Protein AF-A0A5S6R5M4-F1 (afdb_monomer)

Mean predicted aligned error: 17.47 Å

Radius of gyration: 30.82 Å; Cα contacts (8 Å, |Δi|>4): 78; chains: 1; bounding box: 56×49×72 Å

Nearest PDB structures (foldseek):
  4u1e-assembly1_G  TM=2.088E-01  e=5.102E+00  Saccharomyces cerevisiae S288C

Solvent-accessible surface area (backbone atoms only — not comparable to full-atom values): 10103 Å² total; per-residue (Å²): 138,47,78,75,49,70,47,79,39,84,46,76,56,92,96,44,74,48,78,45,82,46,76,43,50,58,92,60,74,83,89,76,88,56,75,85,54,28,71,83,64,66,59,77,81,86,66,88,72,85,72,84,71,90,62,99,59,85,81,74,87,76,74,74,67,66,64,52,52,49,45,72,71,40,45,82,82,68,49,90,77,81,88,75,88,85,70,78,86,85,80,82,86,73,63,92,87,71,74,80,48,67,48,79,83,74,89,69,59,76,95,45,45,63,62,51,50,54,51,51,51,53,32,38,77,68,66,78,44,78,93,74,96,79,69,67,63,36,74,71,94,69,84,131

Sequence (144 aa):
MTVLGSFQARVQYKSVNCELEIFVMRNGGRPLLGRAWFGPFKININVPLHQIAAAHSKARALGSSKWLRFTDKYPEVFQPGLGKYKGPPIHIELVPGARTRFLKCRPVPLALVDRVKEEIERLDKRGSLEPVLWSDWASLLLRS

Structure (mmCIF, N/CA/C/O backbone):
data_AF-A0A5S6R5M4-F1
#
_entry.id   AF-A0A5S6R5M4-F1
#
loop_
_atom_site.group_PDB
_atom_site.id
_atom_site.type_symbol
_atom_site.label_atom_id
_atom_site.label_alt_id
_atom_site.label_comp_id
_atom_site.label_asym_id
_atom_site.label_entity_id
_atom_site.label_seq_id
_atom_site.pdbx_PDB_ins_code
_atom_site.Cartn_x
_atom_site.Cartn_y
_atom_site.Cartn_z
_atom_site.occupancy
_atom_site.B_iso_or_equiv
_atom_site.auth_seq_id
_atom_site.auth_comp_id
_atom_site.auth_asym_id
_atom_site.auth_atom_id
_atom_site.pdbx_PDB_model_num
ATOM 1 N N . MET A 1 1 ? -12.082 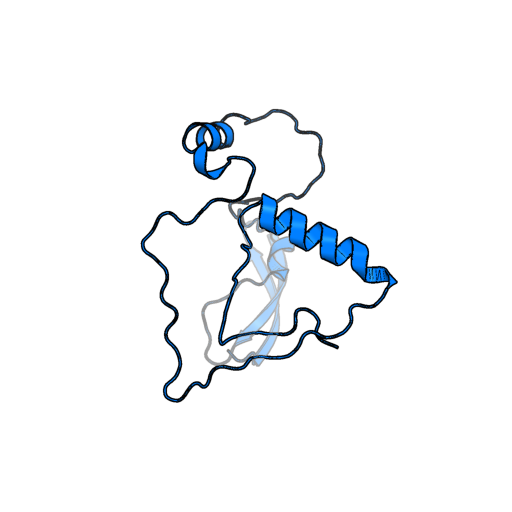-11.171 -38.830 1.00 64.38 1 MET A N 1
ATOM 2 C CA . MET A 1 1 ? -11.229 -12.033 -39.676 1.00 64.38 1 MET A CA 1
ATOM 3 C C . MET A 1 1 ? -11.794 -13.440 -39.603 1.00 64.38 1 MET A C 1
ATOM 5 O O . MET A 1 1 ? -11.856 -13.969 -38.503 1.00 64.38 1 MET A O 1
ATOM 9 N N . THR A 1 2 ? -12.251 -14.008 -40.720 1.00 86.12 2 THR A N 1
ATOM 10 C CA . THR A 1 2 ? -12.865 -15.350 -40.749 1.00 86.12 2 THR A CA 1
ATOM 11 C C . THR A 1 2 ? -12.015 -16.269 -41.616 1.00 86.12 2 THR A C 1
ATOM 13 O O . THR A 1 2 ? -11.814 -15.975 -42.794 1.00 86.12 2 THR A O 1
ATOM 16 N N . VAL A 1 3 ? -11.518 -17.362 -41.039 1.00 89.62 3 VAL A N 1
ATOM 17 C CA . VAL A 1 3 ? -10.783 -18.414 -41.756 1.00 89.62 3 VAL A CA 1
ATOM 18 C C . VAL A 1 3 ? -11.790 -19.270 -42.532 1.00 89.62 3 VAL A C 1
ATOM 20 O O . VAL A 1 3 ? -12.797 -19.689 -41.970 1.00 89.62 3 VAL A O 1
ATOM 23 N N . LEU A 1 4 ? -11.543 -19.496 -43.823 1.00 93.38 4 LEU A N 1
ATOM 24 C CA . LEU A 1 4 ? -12.343 -20.364 -44.697 1.00 93.38 4 LEU A CA 1
ATOM 25 C C . LEU A 1 4 ? -11.826 -21.806 -44.724 1.00 93.38 4 LEU A C 1
ATOM 27 O O . LEU A 1 4 ? -12.598 -22.720 -44.985 1.00 93.38 4 LEU A O 1
ATOM 31 N N . GLY A 1 5 ? -10.535 -22.001 -44.460 1.00 93.44 5 GLY A N 1
ATOM 32 C CA . GLY A 1 5 ? -9.884 -23.307 -44.427 1.00 93.44 5 GLY A CA 1
ATOM 33 C C . GLY A 1 5 ? -8.365 -23.176 -44.406 1.00 93.44 5 GLY A C 1
ATOM 34 O O . GLY A 1 5 ? -7.835 -22.059 -44.372 1.00 93.44 5 GLY A O 1
ATOM 35 N N . SER A 1 6 ? -7.674 -24.311 -44.447 1.00 93.31 6 SER A N 1
ATOM 36 C CA . SER A 1 6 ? -6.220 -24.385 -44.561 1.00 93.31 6 SER A CA 1
ATOM 37 C C . SER A 1 6 ? -5.786 -25.469 -45.542 1.00 93.31 6 SER A C 1
ATOM 39 O O . SER A 1 6 ? -6.553 -26.372 -45.874 1.00 93.31 6 SER A O 1
ATOM 41 N N . PHE A 1 7 ? -4.560 -25.348 -46.041 1.00 94.75 7 PHE A N 1
ATOM 42 C CA . PHE A 1 7 ? -3.924 -26.356 -46.881 1.00 94.75 7 PHE A CA 1
ATOM 43 C C . PHE A 1 7 ? -2.407 -26.343 -46.678 1.00 94.75 7 PHE A C 1
ATOM 45 O O . PHE A 1 7 ? -1.838 -25.339 -46.242 1.00 94.75 7 PHE A O 1
ATOM 52 N N . GLN A 1 8 ? -1.756 -27.461 -46.998 1.00 94.94 8 GLN A N 1
ATOM 53 C CA . GLN A 1 8 ? -0.298 -27.557 -47.001 1.00 94.94 8 GLN A CA 1
ATOM 54 C C . GLN A 1 8 ? 0.256 -26.990 -48.303 1.00 94.94 8 GLN A C 1
ATOM 56 O O . GLN A 1 8 ? -0.214 -27.321 -49.392 1.00 94.94 8 GLN A O 1
ATOM 61 N N . ALA A 1 9 ? 1.252 -26.120 -48.186 1.00 92.69 9 ALA A N 1
ATOM 62 C CA . ALA A 1 9 ? 1.909 -25.502 -49.320 1.00 92.69 9 ALA A CA 1
ATOM 63 C C . ALA A 1 9 ? 3.421 -25.630 -49.188 1.00 92.69 9 ALA A C 1
ATOM 65 O O . ALA A 1 9 ? 3.985 -25.474 -48.105 1.00 92.69 9 ALA A O 1
ATOM 66 N N . ARG A 1 10 ? 4.103 -25.842 -50.314 1.00 94.38 10 ARG A N 1
ATOM 67 C CA . ARG A 1 10 ? 5.559 -25.739 -50.372 1.00 94.38 10 ARG A CA 1
ATOM 68 C C . ARG A 1 10 ? 5.953 -24.266 -50.399 1.00 94.38 10 ARG A C 1
ATOM 70 O O . ARG A 1 10 ? 5.661 -23.555 -51.356 1.00 94.38 10 ARG A O 1
ATOM 77 N N . VAL A 1 11 ? 6.621 -23.821 -49.346 1.00 92.12 11 VAL A N 1
ATOM 78 C CA . VAL A 1 11 ? 7.015 -22.430 -49.137 1.00 92.12 11 VAL A CA 1
ATOM 79 C C . VAL A 1 11 ? 8.531 -22.311 -49.226 1.00 92.12 11 VAL A C 1
ATOM 81 O O . VAL A 1 11 ? 9.271 -23.092 -48.622 1.00 92.12 11 VAL A O 1
ATOM 84 N N . GLN A 1 12 ? 8.992 -21.297 -49.957 1.00 92.19 12 GLN A N 1
ATOM 85 C CA . GLN A 1 12 ? 10.401 -20.943 -50.060 1.00 92.19 12 GLN A CA 1
ATOM 86 C C . GLN A 1 12 ? 10.683 -19.625 -49.341 1.00 92.19 12 GLN A C 1
ATOM 88 O O . GLN A 1 12 ? 10.028 -18.613 -49.590 1.00 92.19 12 GLN A O 1
ATOM 93 N N . TYR A 1 13 ? 11.719 -19.615 -48.507 1.00 89.31 13 TYR A N 1
ATOM 94 C CA . TYR A 1 13 ? 12.290 -18.389 -47.962 1.00 89.31 13 TYR A CA 1
ATOM 95 C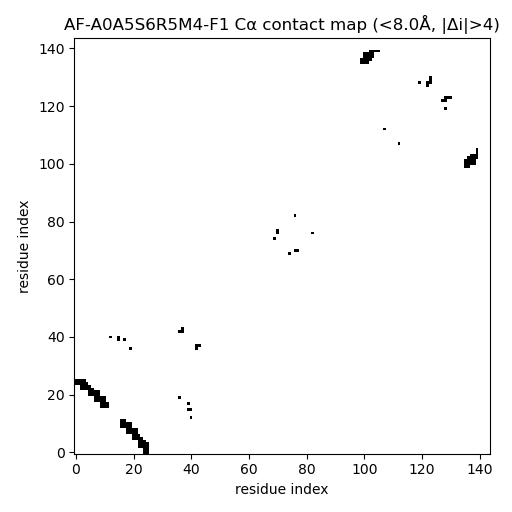 C . TYR A 1 13 ? 13.811 -18.513 -47.887 1.00 89.31 13 TYR A C 1
ATOM 97 O O . TYR A 1 13 ? 14.356 -19.433 -47.272 1.00 89.31 13 TYR A O 1
ATOM 105 N N . LYS A 1 14 ? 14.510 -17.565 -48.524 1.00 88.19 14 LYS A N 1
ATOM 106 C CA . LYS A 1 14 ? 15.960 -17.638 -48.764 1.00 88.19 14 LYS A CA 1
ATOM 107 C C . LYS A 1 14 ? 16.318 -18.973 -49.444 1.00 88.19 14 LYS A C 1
ATOM 109 O O . LYS A 1 14 ? 15.735 -19.321 -50.469 1.00 88.19 14 LYS A O 1
ATOM 114 N N . SER A 1 15 ? 17.266 -19.717 -48.880 1.00 89.62 15 SER A N 1
ATOM 115 C CA . SER A 1 15 ? 17.709 -21.029 -49.355 1.00 89.62 15 SER A CA 1
ATOM 116 C C . SER A 1 15 ? 16.960 -22.204 -48.714 1.00 89.62 15 SER A C 1
ATOM 118 O O . SER A 1 15 ? 17.317 -23.353 -48.964 1.00 89.62 15 SER A O 1
ATOM 120 N N . VAL A 1 16 ? 15.938 -21.948 -47.889 1.00 90.19 16 VAL A N 1
ATOM 121 C CA . VAL A 1 16 ? 15.171 -22.993 -47.200 1.00 90.19 16 VAL A CA 1
ATOM 122 C C . VAL A 1 16 ? 13.826 -23.189 -47.892 1.00 90.19 16 VAL A C 1
ATOM 124 O O . VAL A 1 16 ? 13.106 -22.230 -48.167 1.00 90.19 16 VAL A O 1
ATOM 127 N N . ASN A 1 17 ? 13.493 -24.452 -48.147 1.00 92.69 17 ASN A N 1
ATOM 128 C CA . ASN A 1 17 ? 12.207 -24.884 -48.678 1.00 92.69 17 ASN A CA 1
ATOM 129 C C . ASN A 1 17 ? 11.569 -25.853 -47.684 1.00 92.69 17 ASN A C 1
ATOM 131 O O . ASN A 1 17 ? 12.215 -26.822 -47.285 1.00 92.69 17 ASN A O 1
ATOM 135 N N . CYS A 1 18 ? 10.318 -25.615 -47.307 1.00 90.75 18 CYS A N 1
ATOM 136 C CA . CYS A 1 18 ? 9.572 -26.494 -46.412 1.00 90.75 18 CYS A CA 1
ATOM 137 C C . CYS A 1 18 ? 8.083 -26.495 -46.756 1.00 90.75 18 CYS A C 1
ATOM 139 O O . CYS A 1 18 ? 7.578 -25.582 -47.405 1.00 90.75 18 CYS A O 1
ATOM 141 N N . GLU A 1 19 ? 7.389 -27.550 -46.350 1.00 94.00 19 GLU A N 1
ATOM 142 C CA . GLU A 1 19 ? 5.939 -27.644 -46.465 1.00 94.00 19 GLU A CA 1
ATOM 143 C C . GLU A 1 19 ? 5.306 -27.089 -45.187 1.00 94.00 19 GLU A C 1
ATOM 145 O O . GLU A 1 19 ? 5.667 -27.507 -44.084 1.00 94.00 19 GLU A O 1
ATOM 150 N N . LEU A 1 20 ? 4.445 -26.081 -45.329 1.00 92.69 20 LEU A N 1
ATOM 151 C CA . LEU A 1 20 ? 3.824 -25.367 -44.218 1.00 92.69 20 LEU A CA 1
ATOM 152 C C . LEU A 1 20 ? 2.345 -25.110 -44.486 1.00 92.69 20 LEU A C 1
ATOM 154 O O . LEU A 1 20 ? 1.922 -24.874 -45.619 1.00 92.69 20 LEU A O 1
ATOM 158 N N . GLU A 1 21 ? 1.575 -25.079 -43.403 1.00 92.50 21 GLU A N 1
ATOM 159 C CA . GLU A 1 21 ? 0.148 -24.801 -43.449 1.00 92.50 21 GLU A CA 1
ATOM 160 C C . GLU A 1 21 ? -0.117 -23.313 -43.725 1.00 92.50 21 GLU A C 1
ATOM 162 O O . GLU A 1 21 ? 0.402 -22.424 -43.034 1.00 92.50 21 GLU A O 1
ATOM 167 N N . ILE A 1 22 ? -0.957 -23.049 -44.727 1.00 92.25 22 ILE A N 1
ATOM 168 C CA . ILE A 1 22 ? -1.470 -21.726 -45.088 1.00 92.25 22 ILE A CA 1
ATOM 169 C C . ILE A 1 22 ? -2.975 -21.690 -44.830 1.00 92.25 22 ILE A C 1
ATOM 171 O O . ILE A 1 22 ? -3.702 -22.604 -45.211 1.00 92.25 22 ILE A O 1
ATOM 175 N N . PHE A 1 23 ? -3.450 -20.593 -44.237 1.00 91.38 23 PHE A N 1
ATOM 176 C CA . PHE A 1 23 ? -4.870 -20.344 -43.991 1.00 91.38 23 PHE A CA 1
ATOM 177 C C . PHE A 1 23 ? -5.458 -19.410 -45.049 1.00 91.38 23 PHE A C 1
ATOM 179 O O . PHE A 1 23 ? -4.889 -18.362 -45.361 1.00 91.38 23 PHE A O 1
ATOM 186 N N . VAL A 1 24 ? -6.632 -19.765 -45.567 1.00 91.44 24 VAL A N 1
ATOM 187 C CA . VAL A 1 24 ? -7.385 -18.956 -46.530 1.00 91.44 24 VAL A CA 1
ATOM 188 C C . VAL A 1 24 ? -8.405 -18.113 -45.775 1.00 91.44 24 VAL A C 1
ATOM 190 O O . VAL A 1 24 ? -9.189 -18.634 -44.986 1.00 91.44 24 VAL A O 1
ATOM 193 N N . MET A 1 25 ? -8.413 -16.802 -46.015 1.00 91.81 25 MET A N 1
ATOM 194 C CA . MET A 1 25 ? -9.241 -15.848 -45.271 1.00 91.81 25 MET A CA 1
ATOM 195 C C . MET A 1 25 ? -10.381 -15.298 -46.128 1.00 91.81 25 MET A C 1
ATOM 197 O O . MET A 1 25 ? -10.169 -14.885 -47.270 1.00 91.81 25 MET A O 1
ATOM 201 N N . ARG A 1 26 ? -11.589 -15.222 -45.554 1.00 90.00 26 ARG A N 1
ATOM 202 C CA . ARG A 1 26 ? -12.744 -14.575 -46.194 1.00 90.00 26 ARG A CA 1
ATOM 203 C C . ARG A 1 26 ? -12.468 -13.079 -46.330 1.00 90.00 26 ARG A C 1
ATOM 205 O O . ARG A 1 26 ? -12.158 -12.429 -45.334 1.00 90.00 26 ARG A O 1
ATOM 212 N N . ASN A 1 27 ? -12.629 -12.551 -47.544 1.00 88.06 27 ASN A N 1
ATOM 213 C CA . ASN A 1 27 ? -12.376 -11.151 -47.915 1.00 88.06 27 ASN A CA 1
ATOM 214 C C . ASN A 1 27 ? -10.899 -10.710 -47.813 1.00 88.06 27 ASN A C 1
ATOM 216 O O . ASN A 1 27 ? -10.617 -9.515 -47.819 1.00 88.06 27 ASN A O 1
ATOM 220 N N . GLY A 1 28 ? -9.957 -11.659 -47.748 1.00 81.31 28 GLY A N 1
ATOM 221 C CA . GLY A 1 28 ? -8.523 -11.363 -47.721 1.00 81.31 28 GLY A CA 1
ATOM 222 C C . GLY A 1 28 ? -8.054 -10.611 -46.468 1.00 81.31 28 GLY A C 1
ATOM 223 O O . GLY A 1 28 ? -8.699 -10.619 -45.419 1.00 81.31 28 GLY A O 1
ATOM 224 N N . GLY A 1 29 ? -6.872 -10.001 -46.563 1.00 81.25 29 GLY A N 1
ATOM 225 C CA . GLY A 1 29 ? -6.214 -9.268 -45.481 1.00 81.25 29 GLY A CA 1
ATOM 226 C C . GLY A 1 29 ? -4.708 -9.149 -45.717 1.00 81.25 29 GLY A C 1
ATOM 227 O O . GLY A 1 29 ? -4.184 -9.689 -46.690 1.00 81.25 29 GLY A O 1
ATOM 228 N N . ARG A 1 30 ? -3.993 -8.451 -44.824 1.00 83.25 30 ARG A N 1
ATOM 229 C CA . ARG A 1 30 ? -2.521 -8.449 -44.849 1.00 83.25 30 ARG A CA 1
ATOM 230 C C . ARG A 1 30 ? -2.028 -9.872 -44.551 1.00 83.25 30 ARG A C 1
ATOM 232 O O . ARG A 1 30 ? -2.415 -10.396 -43.506 1.00 83.25 30 ARG A O 1
ATOM 239 N N . PRO A 1 31 ? -1.201 -10.493 -45.412 1.00 81.31 31 PRO A N 1
ATOM 240 C CA . PRO A 1 31 ? -0.621 -11.796 -45.117 1.00 81.31 31 PRO A CA 1
ATOM 241 C C . PRO A 1 31 ? 0.169 -11.726 -43.810 1.00 81.31 31 PRO A C 1
ATOM 243 O O . PRO A 1 31 ? 1.020 -10.852 -43.640 1.00 81.31 31 PRO A O 1
ATOM 246 N N . LEU A 1 32 ? -0.133 -12.625 -42.877 1.00 84.56 32 LEU A N 1
ATOM 247 C CA . LEU A 1 32 ? 0.567 -12.723 -41.603 1.00 84.56 32 LEU A CA 1
ATOM 248 C C . LEU A 1 32 ? 1.363 -14.020 -41.573 1.00 84.56 32 LEU A C 1
ATOM 250 O O . LEU A 1 32 ? 0.826 -15.094 -41.833 1.00 84.56 32 LEU A O 1
ATOM 254 N N . LEU A 1 33 ? 2.639 -13.910 -41.219 1.00 85.62 33 LEU A N 1
ATOM 255 C CA . LEU A 1 33 ? 3.503 -15.060 -41.003 1.00 85.62 33 LEU A CA 1
ATOM 256 C C . LEU A 1 33 ? 3.367 -15.507 -39.543 1.00 85.62 33 LEU A C 1
ATOM 258 O O . LEU A 1 33 ? 3.744 -14.792 -38.614 1.00 85.62 33 LEU A O 1
ATOM 262 N N . GLY A 1 34 ? 2.767 -16.679 -39.344 1.00 84.88 34 GLY A N 1
ATOM 263 C CA . GLY A 1 34 ? 2.528 -17.242 -38.018 1.00 84.88 34 GLY A CA 1
ATOM 264 C C . GLY A 1 34 ? 3.792 -17.815 -37.370 1.00 84.88 34 GLY A C 1
ATOM 265 O O . GLY A 1 34 ? 4.783 -18.110 -38.032 1.00 84.88 34 GLY A O 1
ATOM 266 N N . ARG A 1 35 ? 3.739 -18.055 -36.054 1.00 86.06 35 ARG A N 1
ATOM 267 C CA . ARG A 1 35 ? 4.865 -18.606 -35.268 1.00 86.06 35 ARG A CA 1
ATOM 268 C C . ARG A 1 35 ? 5.384 -19.955 -35.778 1.00 86.06 35 ARG A C 1
ATOM 270 O O . ARG A 1 35 ? 6.582 -20.201 -35.695 1.00 86.06 35 ARG A O 1
ATOM 277 N N . ALA A 1 36 ? 4.515 -20.796 -36.341 1.00 85.69 36 ALA A N 1
ATOM 278 C CA . ALA A 1 36 ? 4.897 -22.100 -36.891 1.00 85.69 36 ALA A CA 1
ATOM 279 C C . ALA A 1 36 ? 5.952 -22.001 -38.011 1.00 85.69 36 ALA A C 1
ATOM 281 O O . ALA A 1 36 ? 6.689 -22.948 -38.257 1.00 85.69 36 ALA A O 1
ATOM 282 N N . TRP A 1 37 ? 6.073 -20.835 -38.649 1.00 90.12 37 TRP A N 1
ATOM 283 C CA . TRP A 1 37 ? 6.993 -20.601 -39.758 1.00 90.12 37 TRP A CA 1
ATOM 284 C C . TRP A 1 37 ? 8.391 -20.178 -39.277 1.00 90.12 37 TRP A C 1
ATOM 286 O O . TRP A 1 37 ? 9.354 -20.233 -40.036 1.00 90.12 37 TRP A O 1
ATOM 296 N N . PHE A 1 38 ? 8.539 -19.774 -38.010 1.00 90.81 38 PHE A N 1
ATOM 297 C CA . PHE A 1 38 ? 9.777 -19.174 -37.507 1.00 90.81 38 PHE A CA 1
ATOM 298 C C . PHE A 1 38 ? 10.907 -20.185 -37.357 1.00 90.81 38 PHE A C 1
ATOM 300 O O . PHE A 1 38 ? 12.029 -19.907 -37.769 1.00 90.81 38 PHE A O 1
ATOM 307 N N . GLY A 1 39 ? 10.611 -21.349 -36.775 1.00 86.81 39 GLY A N 1
ATOM 308 C CA . GLY A 1 39 ? 11.586 -22.425 -36.597 1.00 86.81 39 GLY A CA 1
ATOM 309 C C . GLY A 1 39 ? 12.137 -22.928 -37.934 1.00 86.81 39 GLY A C 1
ATOM 310 O O . GLY A 1 39 ? 13.348 -22.830 -38.145 1.00 86.81 39 GLY A O 1
ATOM 311 N N . PRO A 1 40 ? 11.272 -23.383 -38.866 1.00 88.25 40 PRO A N 1
ATOM 312 C CA . PRO A 1 40 ? 11.692 -23.873 -40.178 1.00 88.25 40 PRO A CA 1
ATOM 313 C C . PRO A 1 40 ? 12.558 -22.874 -40.951 1.00 88.25 40 PRO A C 1
ATOM 315 O O . PRO A 1 40 ? 13.583 -23.249 -41.513 1.00 88.25 40 PRO A O 1
ATOM 318 N N . PHE A 1 41 ? 12.203 -21.586 -40.919 1.00 89.62 41 PHE A N 1
ATOM 319 C CA . PHE A 1 41 ? 12.926 -20.541 -41.646 1.00 89.62 41 PHE A CA 1
ATOM 320 C C . PHE A 1 41 ? 14.016 -19.825 -40.846 1.00 89.62 41 PHE A C 1
ATOM 322 O O . PHE A 1 41 ? 14.638 -18.894 -41.365 1.00 89.62 41 PHE A O 1
ATOM 329 N N . LYS A 1 42 ? 14.263 -20.240 -39.597 1.00 86.31 42 LYS A N 1
ATOM 330 C CA . LYS A 1 42 ? 15.200 -19.585 -38.669 1.00 86.31 42 LYS A CA 1
ATOM 331 C C . LYS A 1 42 ? 14.980 -18.066 -38.601 1.00 86.31 42 LYS A C 1
ATOM 333 O O . LYS A 1 42 ? 15.925 -17.277 -38.657 1.00 86.31 42 LYS A O 1
ATOM 338 N N . ILE A 1 43 ? 13.715 -17.648 -38.539 1.00 87.00 43 ILE A N 1
ATOM 339 C CA . ILE A 1 43 ? 13.344 -16.236 -38.420 1.00 87.00 43 ILE A CA 1
ATOM 340 C C . ILE A 1 43 ? 13.595 -15.812 -36.976 1.00 87.00 43 ILE A C 1
ATOM 342 O O . ILE A 1 43 ? 12.844 -16.165 -36.069 1.00 87.00 43 ILE A O 1
ATOM 346 N N . ASN A 1 44 ? 14.652 -15.031 -36.776 1.00 81.75 44 ASN A N 1
ATOM 347 C CA . ASN A 1 44 ? 14.953 -14.410 -35.495 1.00 81.75 44 ASN A CA 1
ATOM 348 C C . ASN A 1 44 ? 14.326 -13.016 -35.459 1.00 81.75 44 ASN A C 1
ATOM 350 O O . ASN A 1 44 ? 14.741 -12.130 -36.207 1.00 81.75 44 ASN A O 1
ATOM 354 N N . ILE A 1 45 ? 13.350 -12.807 -34.573 1.00 75.50 45 ILE A N 1
ATOM 355 C CA . ILE A 1 45 ? 12.929 -11.452 -34.216 1.00 75.50 45 ILE A CA 1
ATOM 356 C C . ILE A 1 45 ? 13.895 -10.954 -33.155 1.00 75.50 45 ILE A C 1
ATOM 358 O O . ILE A 1 45 ? 13.889 -11.427 -32.019 1.00 75.50 45 ILE A O 1
ATOM 362 N N . ASN A 1 46 ? 14.721 -9.983 -33.529 1.00 68.81 46 ASN A N 1
ATOM 363 C CA . ASN A 1 46 ? 15.558 -9.276 -32.578 1.00 68.81 46 ASN A CA 1
ATOM 364 C C . ASN A 1 46 ? 14.686 -8.232 -31.868 1.00 68.81 46 ASN A C 1
ATOM 366 O O . ASN A 1 46 ? 14.587 -7.084 -32.297 1.00 68.81 46 ASN A O 1
ATOM 370 N N . VAL A 1 47 ? 13.960 -8.663 -30.836 1.00 61.44 47 VAL A N 1
ATOM 371 C CA . VAL A 1 47 ? 13.253 -7.735 -29.952 1.00 61.44 47 VAL A CA 1
ATOM 372 C C . VAL A 1 47 ? 14.317 -7.115 -29.047 1.00 61.44 47 VAL A C 1
ATOM 374 O O . VAL A 1 47 ? 15.038 -7.884 -28.407 1.00 61.44 47 VAL A O 1
ATOM 377 N N . PRO A 1 48 ? 14.459 -5.777 -28.965 1.00 59.00 48 PRO A N 1
ATOM 378 C CA . PRO A 1 48 ? 15.316 -5.168 -27.960 1.00 59.00 48 PRO A CA 1
ATOM 379 C C . PRO A 1 48 ? 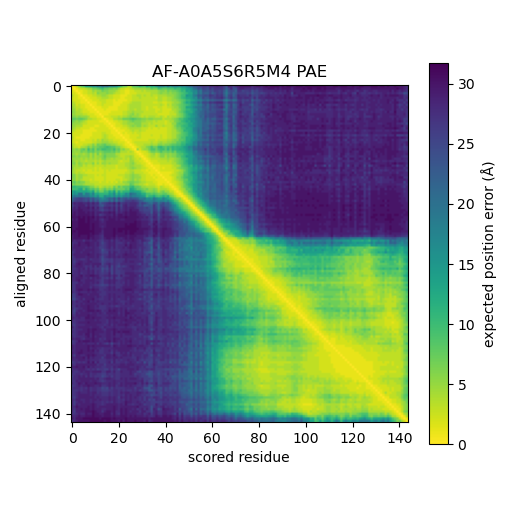14.838 -5.632 -26.585 1.00 59.00 48 PRO A C 1
ATOM 381 O O . PRO A 1 48 ? 13.778 -5.250 -26.089 1.00 59.00 48 PRO A O 1
ATOM 384 N N . LEU A 1 49 ? 15.603 -6.553 -26.013 1.00 47.81 49 LEU A N 1
ATOM 385 C CA . LEU A 1 49 ? 15.257 -7.232 -24.786 1.00 47.81 49 LEU A CA 1
ATOM 386 C C . LEU A 1 49 ? 15.573 -6.273 -23.637 1.00 47.81 49 LEU A C 1
ATOM 388 O O . LEU A 1 49 ? 16.707 -6.187 -23.171 1.00 47.81 49 LEU A O 1
ATOM 392 N N . HIS A 1 50 ? 14.565 -5.557 -23.146 1.00 52.78 50 HIS A N 1
ATOM 393 C CA . HIS A 1 50 ? 14.581 -5.078 -21.765 1.00 52.78 50 HIS A CA 1
ATOM 394 C C . HIS A 1 50 ? 14.383 -6.306 -20.868 1.00 52.78 50 HIS A C 1
ATOM 396 O O . HIS A 1 50 ? 13.285 -6.606 -20.408 1.00 52.78 50 HIS A O 1
ATOM 402 N N . GLN A 1 51 ? 15.437 -7.110 -20.743 1.00 45.19 51 GLN A N 1
ATOM 403 C CA . GLN A 1 51 ? 15.402 -8.406 -20.086 1.00 45.19 51 GLN A CA 1
ATOM 404 C C . GLN A 1 51 ? 15.256 -8.192 -18.570 1.00 45.19 51 GLN A C 1
ATOM 406 O O . GLN A 1 51 ? 16.229 -7.897 -17.882 1.00 45.19 51 GLN A O 1
ATOM 411 N N . ILE A 1 52 ? 14.041 -8.344 -18.032 1.00 48.16 52 ILE A N 1
ATOM 412 C CA . ILE A 1 52 ? 13.828 -8.545 -16.591 1.00 48.16 52 ILE A CA 1
ATOM 413 C C . ILE A 1 52 ? 14.154 -10.015 -16.313 1.00 48.16 52 ILE A C 1
ATOM 415 O O . ILE A 1 52 ? 13.276 -10.869 -16.227 1.00 48.16 52 ILE A O 1
ATOM 419 N N . ALA A 1 53 ? 15.443 -10.339 -16.254 1.00 42.88 53 ALA A N 1
ATOM 420 C CA . ALA A 1 53 ? 15.887 -11.613 -15.716 1.00 42.88 53 ALA A CA 1
ATOM 421 C C . ALA A 1 53 ? 15.963 -11.474 -14.192 1.00 42.88 53 ALA A C 1
ATOM 423 O O . ALA A 1 53 ? 16.946 -10.971 -13.653 1.00 42.88 53 ALA A O 1
ATOM 424 N N . ALA A 1 54 ? 14.929 -11.940 -13.491 1.00 47.09 54 ALA A N 1
ATOM 425 C CA . ALA A 1 54 ? 15.020 -12.264 -12.070 1.00 47.09 54 ALA A CA 1
ATOM 426 C C . ALA A 1 54 ? 15.838 -13.558 -11.909 1.00 47.09 54 ALA A C 1
ATOM 428 O O . ALA A 1 54 ? 15.320 -14.610 -11.552 1.00 47.09 54 ALA A O 1
ATOM 429 N N . ALA A 1 55 ? 17.124 -13.500 -12.253 1.00 40.19 55 ALA A N 1
ATOM 430 C CA . ALA A 1 55 ? 18.071 -14.553 -11.945 1.00 40.19 55 ALA A CA 1
ATOM 431 C C . ALA A 1 55 ? 18.862 -14.115 -10.712 1.00 40.19 55 ALA A C 1
ATOM 433 O O . ALA A 1 55 ? 19.575 -13.112 -10.743 1.00 40.19 55 ALA A O 1
ATOM 434 N N . HIS A 1 56 ? 18.755 -14.885 -9.628 1.00 48.72 56 HIS A N 1
ATOM 435 C CA . HIS A 1 56 ? 19.697 -14.851 -8.511 1.00 48.72 56 HIS A CA 1
ATOM 436 C C . HIS A 1 56 ? 21.074 -15.341 -8.995 1.00 48.72 56 HIS A C 1
ATOM 438 O O . HIS A 1 56 ? 21.528 -16.430 -8.658 1.00 48.72 56 HIS A O 1
ATOM 444 N N . SER A 1 57 ? 21.747 -14.557 -9.832 1.00 38.03 57 SER A N 1
ATOM 445 C CA . SER A 1 57 ? 23.121 -14.804 -10.251 1.00 38.03 57 SER A CA 1
ATOM 446 C C . SER A 1 57 ? 23.995 -13.711 -9.667 1.00 38.03 57 SER A C 1
ATOM 448 O O . SER A 1 57 ? 23.809 -12.534 -9.977 1.00 38.03 57 SER A O 1
ATOM 450 N N . LYS A 1 58 ? 24.936 -14.123 -8.808 1.00 44.06 58 LYS A N 1
ATOM 451 C CA . LYS A 1 58 ? 26.013 -13.300 -8.245 1.00 44.06 58 LYS A CA 1
ATOM 452 C C . LYS A 1 58 ? 26.497 -12.308 -9.301 1.00 44.06 58 LYS A C 1
ATOM 454 O O . LYS A 1 58 ? 26.980 -12.721 -10.355 1.00 44.06 58 LYS A O 1
ATOM 459 N N . ALA A 1 59 ? 26.309 -11.023 -9.016 1.00 42.91 59 ALA A N 1
ATOM 460 C CA . ALA A 1 59 ? 26.602 -9.928 -9.921 1.00 42.91 59 ALA A CA 1
ATOM 461 C C . ALA A 1 59 ? 28.053 -10.019 -10.418 1.00 42.91 59 ALA A C 1
ATOM 463 O O . ALA A 1 59 ? 28.992 -9.645 -9.717 1.00 42.91 59 ALA A O 1
ATOM 464 N N . ARG A 1 60 ? 28.249 -10.507 -11.647 1.00 41.62 60 ARG A N 1
ATOM 465 C CA . ARG A 1 60 ? 29.465 -10.201 -12.396 1.00 41.62 60 ARG A CA 1
ATOM 466 C C . ARG A 1 60 ? 29.359 -8.732 -12.765 1.00 41.62 60 ARG A C 1
ATOM 468 O O . ARG A 1 60 ? 28.495 -8.344 -13.546 1.00 41.62 60 ARG A O 1
ATOM 475 N N . ALA A 1 61 ? 30.221 -7.934 -12.147 1.00 50.16 61 ALA A N 1
ATOM 476 C CA . ALA A 1 61 ? 30.420 -6.529 -12.439 1.00 50.16 61 ALA A CA 1
ATOM 477 C C . ALA A 1 61 ? 30.809 -6.354 -13.915 1.00 50.16 61 ALA A C 1
ATOM 479 O O . ALA A 1 61 ? 31.978 -6.403 -14.282 1.00 50.16 61 ALA A O 1
ATOM 480 N N . LEU A 1 62 ? 29.811 -6.177 -14.774 1.00 43.44 62 LEU A N 1
ATOM 481 C CA . LEU A 1 62 ? 29.987 -5.676 -16.125 1.00 43.44 62 LEU A CA 1
ATOM 482 C C . LEU A 1 62 ? 28.836 -4.706 -16.393 1.00 43.44 62 LEU A C 1
ATOM 484 O O . LEU A 1 62 ? 27.713 -5.111 -16.675 1.00 43.44 62 LEU A O 1
ATOM 488 N N . GLY A 1 63 ? 29.119 -3.413 -16.206 1.00 48.22 63 GLY A N 1
ATOM 489 C CA . GLY A 1 63 ? 28.166 -2.318 -16.419 1.00 48.22 63 GLY A CA 1
ATOM 490 C C . GLY A 1 63 ? 27.543 -1.713 -15.157 1.00 48.22 63 GLY A C 1
ATOM 491 O O . GLY A 1 63 ? 26.428 -1.202 -15.215 1.00 48.22 63 GLY A O 1
ATOM 492 N N . SER A 1 64 ? 28.256 -1.703 -14.027 1.00 51.91 64 SER A N 1
ATOM 493 C CA . SER A 1 64 ? 27.873 -0.997 -12.789 1.00 51.91 64 SER A CA 1
ATOM 494 C C . SER A 1 64 ? 27.739 0.530 -12.931 1.00 51.91 64 SER A C 1
ATOM 496 O O . SER A 1 64 ? 27.468 1.207 -11.951 1.00 51.91 64 SER A O 1
ATOM 498 N N . SER A 1 65 ? 27.915 1.106 -14.121 1.00 57.81 65 SER A N 1
ATOM 499 C CA . SER A 1 65 ? 28.101 2.548 -14.300 1.00 57.81 65 SER A CA 1
ATOM 500 C C . SER A 1 65 ? 26.873 3.316 -14.785 1.00 57.81 65 SER A C 1
ATOM 502 O O . SER A 1 65 ? 26.890 4.544 -14.726 1.00 57.81 65 SER A O 1
ATOM 504 N N . LYS A 1 66 ? 25.808 2.660 -15.272 1.00 63.34 66 LYS A N 1
ATOM 505 C CA . LYS A 1 66 ? 24.651 3.395 -15.825 1.00 63.34 66 LYS A CA 1
ATOM 506 C C . LYS A 1 66 ? 23.551 3.668 -14.804 1.00 63.34 66 LYS A C 1
ATOM 508 O O . LYS A 1 66 ? 23.044 4.781 -14.783 1.00 63.34 66 LYS A O 1
ATOM 513 N N . TRP A 1 67 ? 23.196 2.695 -13.963 1.00 70.19 67 TRP A N 1
ATOM 514 C CA . TRP A 1 67 ? 22.153 2.868 -12.941 1.00 70.19 67 TRP A CA 1
ATOM 515 C C . TRP A 1 67 ? 22.665 3.601 -11.691 1.00 70.19 67 TRP A C 1
ATOM 517 O O . TRP A 1 67 ? 21.927 4.419 -11.153 1.00 70.19 67 TRP A O 1
ATOM 527 N N . LEU A 1 68 ? 23.941 3.411 -11.315 1.00 72.25 68 LEU A N 1
ATOM 528 C CA . LEU A 1 68 ? 24.598 4.186 -10.248 1.00 72.25 68 LEU A CA 1
ATOM 529 C C . LEU A 1 68 ? 24.508 5.692 -10.513 1.00 72.25 68 LEU A C 1
ATOM 531 O O . LEU A 1 68 ? 24.191 6.477 -9.633 1.00 72.25 68 LEU A O 1
ATOM 535 N N . ARG A 1 69 ? 24.664 6.104 -11.777 1.00 77.25 69 ARG A N 1
ATOM 536 C CA . ARG A 1 69 ? 24.492 7.510 -12.159 1.00 77.25 69 ARG A CA 1
ATOM 537 C C . ARG A 1 69 ? 23.092 8.040 -11.861 1.00 77.25 69 ARG A C 1
ATOM 539 O O . ARG A 1 69 ? 22.956 9.235 -11.647 1.00 77.25 69 ARG A O 1
ATOM 546 N N . PHE A 1 70 ? 22.053 7.203 -11.870 1.00 81.75 70 PHE A N 1
ATOM 547 C CA . PHE A 1 70 ? 20.697 7.629 -11.514 1.00 81.75 70 PHE A CA 1
ATOM 548 C C . PHE A 1 70 ? 20.485 7.681 -10.005 1.00 81.75 70 PHE A C 1
ATOM 550 O O . PHE A 1 70 ? 19.797 8.588 -9.548 1.00 81.75 70 PHE A O 1
ATOM 557 N N . THR A 1 71 ? 21.088 6.770 -9.239 1.00 82.81 71 THR A N 1
ATOM 558 C CA . THR A 1 71 ? 21.054 6.851 -7.772 1.00 82.81 71 THR A CA 1
ATOM 559 C C . THR A 1 71 ? 21.828 8.059 -7.267 1.00 82.81 71 THR A C 1
ATOM 561 O O . THR A 1 71 ? 21.338 8.757 -6.388 1.00 82.81 71 THR A O 1
ATOM 564 N N . ASP A 1 72 ? 22.963 8.374 -7.896 1.00 84.75 72 ASP A N 1
ATOM 565 C CA . ASP A 1 72 ? 23.765 9.559 -7.578 1.00 84.75 72 ASP A CA 1
ATOM 566 C C . ASP A 1 72 ? 23.069 10.852 -8.026 1.00 84.75 72 ASP A C 1
ATOM 568 O O . ASP A 1 72 ? 23.141 11.873 -7.348 1.00 84.75 72 ASP A O 1
ATOM 572 N N . LYS A 1 73 ? 22.378 10.824 -9.175 1.00 90.19 73 LYS A N 1
ATOM 573 C CA . LYS A 1 73 ? 21.663 11.991 -9.714 1.00 90.19 73 LYS A CA 1
ATOM 574 C C . LYS A 1 73 ? 20.350 12.279 -8.984 1.00 90.19 73 LYS A C 1
ATOM 576 O O . LYS A 1 73 ? 19.945 13.436 -8.917 1.00 90.19 73 LYS A O 1
ATOM 581 N N . TYR A 1 74 ? 19.674 11.253 -8.469 1.00 87.69 74 TYR A N 1
ATOM 582 C CA . TYR A 1 74 ? 18.381 11.377 -7.791 1.00 87.69 74 TYR A CA 1
ATOM 583 C C . TYR A 1 74 ? 18.389 10.683 -6.426 1.00 87.69 74 TYR A C 1
ATOM 585 O O . TYR A 1 74 ? 17.554 9.808 -6.183 1.00 87.69 74 TYR A O 1
ATOM 593 N N . PRO A 1 75 ? 19.292 11.073 -5.511 1.00 86.94 75 PRO A N 1
ATOM 594 C CA . PRO A 1 75 ? 19.462 10.375 -4.244 1.00 86.94 75 PRO A CA 1
ATOM 595 C C . PRO A 1 75 ? 18.162 10.354 -3.441 1.00 86.94 75 PRO A C 1
ATOM 597 O O . PRO A 1 75 ? 17.834 9.314 -2.890 1.00 86.94 75 PRO A O 1
ATOM 600 N N . GLU A 1 76 ? 17.375 11.443 -3.459 1.00 86.25 76 GLU A N 1
ATOM 601 C CA . GLU A 1 76 ? 16.068 11.551 -2.783 1.00 86.25 76 GLU A CA 1
ATOM 602 C C . GLU A 1 76 ? 15.056 10.465 -3.173 1.00 86.25 76 GLU A C 1
ATOM 604 O O . GLU A 1 76 ? 14.279 10.030 -2.330 1.00 86.25 76 GLU A O 1
ATOM 609 N N . VAL A 1 77 ? 15.061 10.006 -4.428 1.00 86.38 77 VAL A N 1
ATOM 610 C CA . VAL A 1 77 ? 14.106 8.991 -4.912 1.00 86.38 77 VAL A CA 1
ATOM 611 C C . VAL A 1 77 ? 14.460 7.603 -4.383 1.00 86.38 77 VAL A C 1
ATOM 613 O O . VAL A 1 77 ? 13.578 6.770 -4.183 1.00 86.38 77 VAL A O 1
ATOM 616 N N . PHE A 1 78 ? 15.749 7.358 -4.152 1.00 87.38 78 PHE A N 1
ATOM 617 C CA . PHE A 1 78 ? 16.280 6.064 -3.733 1.00 87.38 78 PHE A CA 1
ATOM 618 C C . PHE A 1 78 ? 16.677 6.035 -2.254 1.00 87.38 78 PHE A C 1
ATOM 620 O O . PHE A 1 78 ? 17.320 5.078 -1.819 1.00 87.38 78 PHE A O 1
ATOM 627 N N . GLN A 1 79 ? 16.314 7.059 -1.472 1.00 87.56 79 GLN A N 1
ATOM 628 C CA . GLN A 1 79 ? 16.563 7.030 -0.035 1.00 87.56 79 GLN A CA 1
ATOM 629 C C . GLN A 1 79 ? 15.777 5.881 0.606 1.00 87.56 79 GLN A C 1
ATOM 631 O O . GLN A 1 79 ? 14.612 5.656 0.263 1.00 87.56 79 GLN A O 1
ATOM 636 N N . PRO A 1 80 ? 16.387 5.148 1.549 1.00 83.25 80 PRO A N 1
ATOM 637 C CA . PRO A 1 80 ? 15.668 4.143 2.309 1.00 83.25 80 PRO A CA 1
ATOM 638 C C . PRO A 1 80 ? 14.571 4.817 3.141 1.00 83.25 80 PRO A C 1
ATOM 640 O O . PRO A 1 80 ? 14.813 5.809 3.823 1.00 83.25 80 PRO A O 1
ATOM 643 N N . GLY A 1 81 ? 13.365 4.255 3.110 1.00 84.75 81 GLY A N 1
ATOM 644 C CA . GLY A 1 81 ? 12.222 4.765 3.867 1.00 84.75 81 GLY A CA 1
ATOM 645 C C . GLY A 1 81 ? 11.020 5.083 2.987 1.00 84.75 81 GLY A C 1
ATOM 646 O O . GLY A 1 81 ? 10.967 4.718 1.815 1.00 84.75 81 GLY A O 1
ATOM 647 N N . LEU A 1 82 ? 10.007 5.715 3.582 1.00 85.56 82 LEU A N 1
ATOM 648 C CA . LEU A 1 82 ? 8.828 6.171 2.852 1.00 85.56 82 LEU A CA 1
ATOM 649 C C . LEU A 1 82 ? 8.972 7.655 2.530 1.00 85.56 82 LEU A C 1
ATOM 651 O O . LEU A 1 82 ? 9.219 8.458 3.428 1.00 85.56 82 LEU A O 1
ATOM 655 N N . GLY A 1 83 ? 8.766 8.022 1.268 1.00 87.00 83 GLY A N 1
ATOM 656 C CA . GLY A 1 83 ? 8.633 9.425 0.891 1.00 87.00 83 GLY A CA 1
ATOM 657 C C . GLY A 1 83 ? 7.368 10.046 1.490 1.00 87.00 83 GLY A C 1
ATOM 658 O O . GLY A 1 83 ? 6.346 9.376 1.645 1.00 87.00 83 GLY A O 1
ATOM 659 N N . LYS A 1 84 ? 7.420 11.345 1.794 1.00 86.94 84 LYS A N 1
ATOM 660 C CA . LYS A 1 84 ? 6.253 12.139 2.199 1.00 86.94 84 LYS A CA 1
ATOM 661 C C . LYS A 1 84 ? 5.822 13.023 1.036 1.00 86.94 84 LYS A C 1
ATOM 663 O O . LYS A 1 84 ? 6.659 13.667 0.404 1.00 86.94 84 LYS A O 1
ATOM 668 N N . TYR A 1 85 ? 4.525 13.058 0.752 1.00 90.06 85 TYR A N 1
ATOM 669 C CA . TYR A 1 85 ? 3.971 13.983 -0.232 1.00 90.06 85 TYR A CA 1
ATOM 670 C C . TYR A 1 85 ? 4.215 15.430 0.227 1.00 90.06 85 TYR A C 1
ATOM 672 O O . TYR A 1 85 ? 3.868 15.789 1.350 1.00 90.06 85 TYR A O 1
ATOM 680 N N . LYS A 1 86 ? 4.856 16.237 -0.630 1.00 90.12 86 LYS A N 1
ATOM 681 C CA . LYS A 1 86 ? 5.254 17.632 -0.345 1.00 90.12 86 LYS A CA 1
ATOM 682 C C . LYS A 1 86 ? 4.306 18.674 -0.970 1.00 90.12 86 LYS A C 1
ATOM 684 O O . LYS A 1 86 ? 4.610 19.861 -0.935 1.00 90.12 86 LYS A O 1
ATOM 689 N N . GLY A 1 87 ? 3.217 18.243 -1.610 1.00 94.12 87 GLY A N 1
ATOM 690 C CA . GLY A 1 87 ? 2.251 19.144 -2.244 1.00 94.12 87 GLY A CA 1
ATOM 691 C C . GLY A 1 87 ? 1.207 19.702 -1.265 1.00 94.12 87 GLY A C 1
ATOM 692 O O . GLY A 1 87 ? 1.288 19.439 -0.063 1.00 94.12 87 GLY A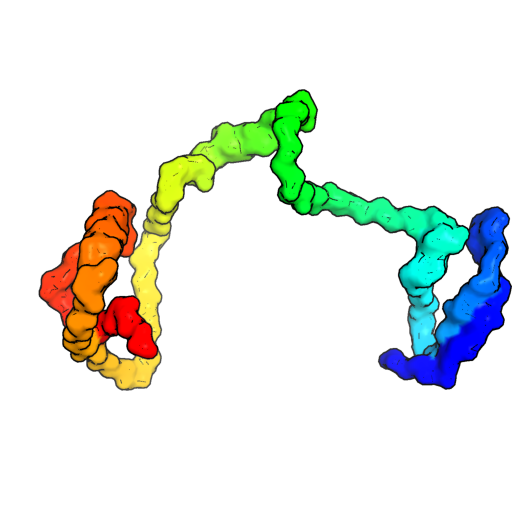 O 1
ATOM 693 N N . PRO A 1 88 ? 0.229 20.480 -1.762 1.00 94.88 88 PRO A N 1
ATOM 694 C CA . PRO A 1 88 ? -0.830 21.055 -0.933 1.00 94.88 88 PRO A CA 1
ATOM 695 C C . PRO A 1 88 ? -1.711 19.970 -0.291 1.00 94.88 88 PRO A C 1
ATOM 697 O O . PRO A 1 88 ? -1.802 18.871 -0.834 1.00 94.88 88 PRO A O 1
ATOM 700 N N . PRO A 1 89 ? -2.395 20.251 0.832 1.00 94.06 89 PRO A N 1
ATOM 701 C CA . PRO A 1 89 ? -3.277 19.283 1.478 1.00 94.06 89 PRO A CA 1
ATOM 702 C C . PRO A 1 89 ? -4.262 18.638 0.497 1.00 94.06 89 PRO A C 1
ATOM 704 O O . PRO A 1 89 ? -4.914 19.321 -0.291 1.00 94.06 89 PRO A O 1
ATOM 707 N N . ILE A 1 90 ? -4.366 17.311 0.556 1.00 93.56 90 ILE A N 1
ATOM 708 C CA . ILE A 1 90 ? -5.309 16.560 -0.271 1.00 93.56 90 ILE A CA 1
ATOM 709 C C . ILE A 1 90 ? -6.697 16.719 0.348 1.00 93.56 90 ILE A C 1
ATOM 711 O O . ILE A 1 90 ? -6.910 16.349 1.502 1.00 93.56 90 ILE A O 1
ATOM 715 N N . HIS A 1 91 ? -7.640 17.253 -0.424 1.00 93.81 91 HIS A N 1
ATOM 716 C CA . HIS A 1 91 ? -9.048 17.290 -0.049 1.00 93.81 91 HIS A CA 1
ATOM 717 C C . HIS A 1 91 ? -9.778 16.091 -0.660 1.00 93.81 91 HIS A C 1
ATOM 719 O O . HIS A 1 91 ? -9.612 15.796 -1.843 1.00 93.81 91 HIS A O 1
ATOM 725 N N . ILE A 1 92 ? -10.575 15.396 0.149 1.00 92.69 92 ILE A N 1
ATOM 726 C 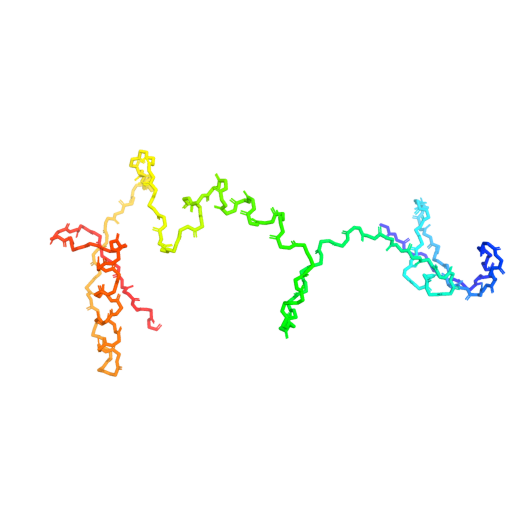CA . ILE A 1 92 ? -11.421 14.290 -0.302 1.00 92.69 92 ILE A CA 1
ATOM 727 C C . ILE A 1 92 ? -12.850 14.820 -0.396 1.00 92.69 92 ILE A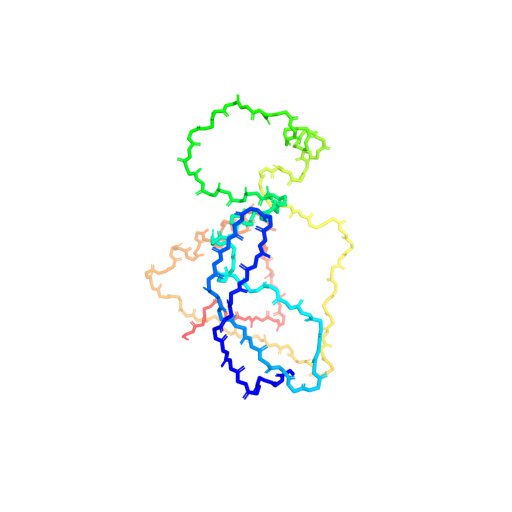 C 1
ATOM 729 O O . ILE A 1 92 ? -13.471 15.103 0.628 1.00 92.69 92 ILE A O 1
ATOM 733 N N . GLU A 1 93 ? -13.369 14.940 -1.617 1.00 95.06 93 GLU A N 1
ATOM 734 C CA . GLU A 1 93 ? -14.760 15.331 -1.843 1.00 95.06 93 GLU A CA 1
ATOM 735 C C . GLU A 1 93 ? -15.709 14.190 -1.467 1.00 95.06 93 GLU A C 1
ATOM 737 O O . GLU A 1 93 ? -15.549 13.041 -1.891 1.00 95.06 93 GLU A O 1
ATOM 742 N N . LEU A 1 94 ? -16.719 14.509 -0.659 1.00 94.38 94 LEU A N 1
ATOM 743 C CA . LEU A 1 94 ? -17.766 13.564 -0.296 1.00 94.38 94 LEU A CA 1
ATOM 744 C C . LEU A 1 94 ? -18.893 13.603 -1.326 1.00 94.38 94 LEU A C 1
ATOM 746 O O . LEU A 1 94 ? -19.282 14.665 -1.810 1.00 94.38 94 LEU A O 1
ATOM 750 N N . VAL A 1 95 ? -19.476 12.438 -1.606 1.00 94.88 95 VAL A N 1
ATOM 751 C CA . VAL A 1 95 ? -20.695 12.364 -2.419 1.00 94.88 95 VAL A CA 1
ATOM 752 C C . VAL A 1 95 ? -21.836 13.153 -1.755 1.00 94.88 95 VAL A C 1
ATOM 754 O O . VAL A 1 95 ? -21.969 13.107 -0.525 1.00 94.88 95 VAL A O 1
ATOM 757 N N . PRO A 1 96 ? -22.691 13.853 -2.528 1.00 95.56 96 PRO A N 1
ATOM 758 C CA . PRO A 1 96 ? -23.820 14.591 -1.973 1.00 95.56 96 PRO A CA 1
ATOM 759 C C . PRO A 1 96 ? -24.700 13.709 -1.077 1.00 95.56 96 PRO A C 1
ATOM 761 O O . PRO A 1 96 ? -25.127 12.625 -1.474 1.00 95.56 96 PRO A O 1
ATOM 764 N N . GLY A 1 97 ? -24.962 14.169 0.149 1.00 94.56 97 GLY A N 1
ATOM 765 C CA . GLY A 1 97 ? -25.764 13.435 1.134 1.00 94.56 97 GLY A CA 1
ATOM 766 C C . GLY A 1 97 ? -25.015 12.355 1.927 1.00 94.56 97 GLY A C 1
ATOM 767 O O . GLY A 1 97 ? -25.651 11.627 2.694 1.00 94.56 97 GLY A O 1
ATOM 768 N N . ALA A 1 98 ? -23.688 12.245 1.788 1.00 93.44 98 ALA A N 1
ATOM 769 C CA . ALA A 1 98 ? -22.876 11.382 2.642 1.00 93.44 98 ALA A CA 1
ATOM 770 C C . ALA A 1 98 ? -23.072 11.726 4.128 1.00 93.44 98 ALA A C 1
ATOM 77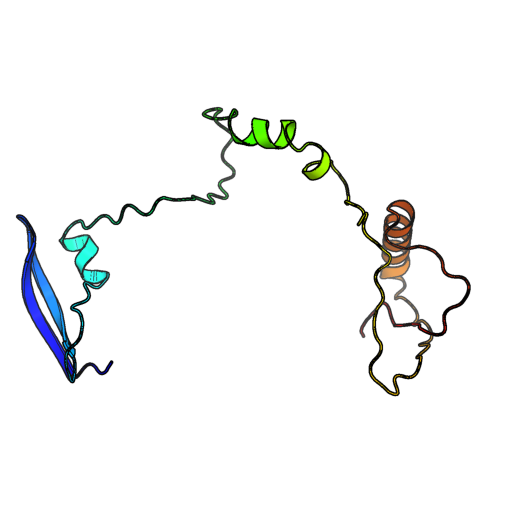2 O O . ALA A 1 98 ? -23.019 12.886 4.532 1.00 93.44 98 ALA A O 1
ATOM 773 N N . ARG A 1 99 ? -23.280 10.693 4.951 1.00 93.81 99 ARG A N 1
ATOM 774 C CA . ARG A 1 99 ? -23.384 10.814 6.409 1.00 93.81 99 ARG A CA 1
ATOM 775 C C . ARG A 1 99 ? -22.173 10.174 7.061 1.00 93.81 99 ARG A C 1
ATOM 777 O O . ARG A 1 99 ? -21.759 9.088 6.648 1.00 93.81 99 ARG A O 1
ATOM 784 N N . THR A 1 100 ? -21.658 10.829 8.092 1.00 92.12 100 THR A N 1
ATOM 785 C CA . THR A 1 100 ? -20.579 10.298 8.918 1.00 92.12 100 THR A CA 1
ATOM 786 C C . THR A 1 100 ? -21.016 8.980 9.561 1.00 92.12 100 THR A C 1
ATOM 788 O O . THR A 1 100 ? -22.190 8.774 9.891 1.00 92.12 100 THR A O 1
ATOM 791 N N . ARG A 1 101 ? -20.086 8.029 9.670 1.00 91.94 101 ARG A N 1
ATOM 792 C CA . ARG A 1 101 ? -20.331 6.740 10.325 1.00 91.94 101 ARG A CA 1
ATOM 793 C C . ARG A 1 101 ? -19.217 6.458 11.313 1.00 91.94 101 ARG A C 1
ATOM 795 O O . ARG A 1 101 ? -18.062 6.316 10.917 1.00 91.94 101 ARG A O 1
ATOM 802 N N . PHE A 1 102 ? -19.604 6.291 12.572 1.00 93.00 102 PHE A N 1
ATOM 803 C CA . PHE A 1 102 ? -18.715 5.874 13.643 1.00 93.00 102 PHE A CA 1
ATOM 804 C C . PHE A 1 102 ? -19.026 4.431 14.048 1.00 93.00 102 PHE A C 1
ATOM 806 O O . PHE A 1 102 ? -20.010 4.157 14.739 1.00 93.00 102 PHE A O 1
ATOM 813 N N . LEU A 1 103 ? -18.210 3.484 13.589 1.00 90.38 103 LEU A N 1
ATOM 814 C CA .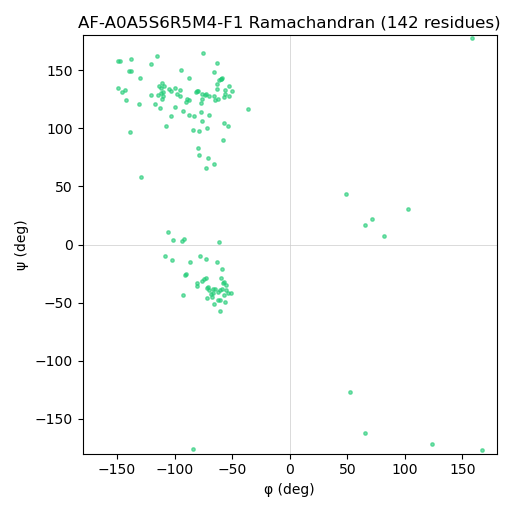 LEU A 1 103 ? -18.338 2.077 13.963 1.00 90.38 103 LEU A CA 1
ATOM 815 C C . LEU A 1 103 ? -17.516 1.792 15.225 1.00 90.38 103 LEU A C 1
ATOM 817 O O . LEU A 1 103 ? -16.314 2.042 15.258 1.00 90.38 103 LEU A O 1
ATOM 821 N N . LYS A 1 104 ? -18.158 1.231 16.259 1.00 87.50 104 LYS A N 1
ATOM 822 C CA . LYS A 1 104 ? -17.460 0.795 17.480 1.00 87.50 104 LYS A CA 1
ATOM 823 C C . LYS A 1 104 ? -16.430 -0.291 17.156 1.00 87.50 104 LYS A C 1
ATOM 825 O O . LYS A 1 104 ? -16.706 -1.190 16.362 1.00 87.50 104 LYS A O 1
ATOM 830 N N . CYS A 1 105 ? -15.275 -0.231 17.819 1.00 85.38 105 CYS A N 1
ATOM 831 C CA . CYS A 1 105 ? -14.221 -1.235 17.687 1.00 85.38 105 CYS A CA 1
ATOM 832 C C . CYS A 1 105 ? -14.731 -2.634 18.081 1.00 85.38 105 CYS A C 1
ATOM 834 O O . CYS A 1 105 ? -15.525 -2.774 19.015 1.00 85.38 105 CYS A O 1
ATOM 836 N N . ARG A 1 106 ? -14.273 -3.670 17.369 1.00 86.50 106 ARG A N 1
ATOM 837 C CA . ARG A 1 106 ? -14.534 -5.071 17.727 1.00 86.50 106 ARG A CA 1
ATOM 838 C C . ARG A 1 106 ? -13.376 -5.629 18.558 1.00 86.50 106 ARG A C 1
ATOM 840 O O . ARG A 1 106 ? -12.239 -5.215 18.339 1.00 86.50 106 ARG A O 1
ATOM 847 N N . PRO A 1 107 ? -13.633 -6.591 19.461 1.00 87.69 107 PRO A N 1
ATOM 848 C CA . PRO A 1 107 ? -12.566 -7.279 20.174 1.00 87.69 107 PRO A CA 1
ATOM 849 C C . PRO A 1 107 ? -11.586 -7.925 19.191 1.00 87.69 107 PRO A C 1
ATOM 851 O O . PRO A 1 107 ? -11.996 -8.644 18.278 1.00 87.69 107 PRO A O 1
ATOM 854 N N . VAL A 1 108 ? -10.294 -7.670 19.383 1.00 88.62 108 VAL A N 1
ATOM 855 C CA . VAL A 1 108 ? -9.228 -8.340 18.634 1.00 88.62 108 VAL A CA 1
ATOM 856 C C . VAL A 1 108 ? -9.009 -9.722 19.263 1.00 88.62 108 VAL A C 1
ATOM 858 O O . VAL A 1 108 ? -8.903 -9.800 20.490 1.00 88.62 108 VAL A O 1
ATOM 861 N N . PRO A 1 109 ? -8.943 -10.815 18.477 1.00 90.75 109 PRO A N 1
ATOM 862 C CA . PRO A 1 109 ? -8.609 -12.136 19.007 1.00 90.75 109 PRO A CA 1
ATOM 863 C C . PRO A 1 109 ? -7.306 -12.097 19.809 1.00 90.75 109 PRO A C 1
ATOM 865 O O . PRO A 1 109 ? -6.335 -11.503 19.346 1.00 90.75 109 PRO A O 1
ATOM 868 N N . LEU A 1 110 ? -7.264 -12.757 20.972 1.00 91.75 110 LEU A N 1
ATOM 869 C CA . LEU A 1 110 ? -6.127 -12.687 21.904 1.00 91.75 110 LEU A CA 1
ATOM 870 C C . LEU A 1 110 ? -4.778 -12.967 21.218 1.00 91.75 110 LEU A C 1
ATOM 872 O O . LEU A 1 110 ? -3.823 -12.225 21.417 1.00 91.75 110 LEU A O 1
ATOM 876 N N . ALA A 1 111 ? -4.736 -13.964 20.330 1.00 92.50 111 ALA A N 1
ATOM 877 C CA . ALA A 1 111 ? -3.543 -14.344 19.568 1.00 92.50 111 ALA A CA 1
ATOM 878 C C . ALA A 1 111 ? -3.016 -13.262 18.598 1.00 92.50 111 ALA A C 1
ATOM 880 O O . ALA A 1 111 ? -1.905 -13.383 18.087 1.00 92.50 111 ALA A O 1
ATOM 881 N N . LEU A 1 112 ? -3.811 -12.231 18.296 1.00 91.94 112 LEU A N 1
ATOM 882 C CA . LEU A 1 112 ? -3.457 -11.146 17.378 1.00 91.94 112 LEU A CA 1
ATOM 883 C C . LEU A 1 112 ? -3.193 -9.817 18.090 1.00 91.94 112 LEU A C 1
ATOM 885 O O . LEU A 1 112 ? -2.715 -8.892 17.441 1.00 91.94 112 LEU A O 1
ATOM 889 N N . VAL A 1 113 ? -3.491 -9.705 19.389 1.00 92.00 113 VAL A N 1
ATOM 890 C CA . VAL A 1 113 ? -3.408 -8.433 20.125 1.00 92.00 113 VAL A CA 1
ATOM 891 C C . VAL A 1 113 ? -2.011 -7.827 20.032 1.00 92.00 113 VAL A C 1
ATOM 893 O O . VAL A 1 113 ? -1.888 -6.657 19.672 1.00 92.00 113 VAL A O 1
ATOM 896 N N . ASP A 1 114 ? -0.973 -8.618 20.296 1.00 95.44 114 ASP A N 1
ATOM 897 C CA . ASP A 1 114 ? 0.404 -8.117 20.323 1.00 95.44 114 ASP A CA 1
ATOM 898 C C . ASP A 1 114 ? 0.872 -7.703 18.926 1.00 95.44 114 ASP A C 1
ATOM 900 O O . ASP A 1 114 ? 1.335 -6.583 18.736 1.00 95.44 114 ASP A O 1
ATOM 904 N N . ARG A 1 115 ? 0.599 -8.531 17.911 1.00 94.06 115 ARG A N 1
ATOM 905 C CA . ARG A 1 115 ? 0.925 -8.220 16.509 1.00 94.06 115 ARG A CA 1
ATOM 906 C C . ARG A 1 115 ? 0.229 -6.956 16.004 1.00 94.06 115 ARG A C 1
ATOM 908 O O . ARG A 1 115 ? 0.816 -6.187 15.250 1.00 94.06 115 ARG A O 1
ATOM 915 N N . VAL A 1 116 ? -1.033 -6.748 16.386 1.00 93.00 116 VAL A N 1
ATOM 916 C CA . VAL A 1 116 ? -1.786 -5.543 16.009 1.00 93.00 116 VAL A CA 1
ATOM 917 C C . VAL A 1 116 ? -1.204 -4.313 16.702 1.00 93.00 116 VAL A C 1
ATOM 919 O O . VAL A 1 116 ? -1.035 -3.285 16.052 1.00 93.00 116 VAL A O 1
ATOM 922 N N . LYS A 1 117 ? -0.861 -4.409 17.992 1.00 93.56 117 LYS A N 1
ATOM 923 C CA . LYS A 1 117 ? -0.220 -3.310 18.731 1.00 93.56 117 LYS A CA 1
ATOM 924 C C . LYS A 1 117 ? 1.137 -2.939 18.140 1.00 93.56 117 LYS A C 1
ATOM 926 O O . LYS A 1 117 ? 1.368 -1.761 17.890 1.00 93.56 117 LYS A O 1
ATOM 931 N N . GLU A 1 118 ? 1.986 -3.928 17.872 1.00 96.38 118 GLU A N 1
ATOM 932 C CA . GLU A 1 118 ? 3.303 -3.730 17.258 1.00 96.38 118 GLU A CA 1
ATOM 933 C C . GLU A 1 118 ? 3.190 -3.022 15.906 1.00 96.38 118 GLU A C 1
ATOM 935 O O . GLU A 1 118 ? 3.937 -2.084 15.632 1.00 96.38 118 GLU A O 1
ATOM 940 N N . GLU A 1 119 ? 2.230 -3.424 15.069 1.00 95.00 119 GLU A N 1
ATOM 941 C CA . GLU A 1 119 ? 2.041 -2.803 13.760 1.00 95.00 119 GLU A CA 1
ATOM 942 C C . GLU A 1 119 ? 1.501 -1.371 13.870 1.00 95.00 119 GLU A C 1
ATOM 944 O O . GLU A 1 119 ? 1.970 -0.489 13.150 1.00 95.00 119 GLU A O 1
ATOM 949 N N . ILE A 1 120 ? 0.571 -1.103 14.796 1.00 94.38 120 ILE A N 1
ATOM 950 C CA . ILE A 1 120 ? 0.091 0.262 15.068 1.00 94.38 120 ILE A CA 1
ATOM 951 C C . ILE A 1 120 ? 1.252 1.148 15.534 1.00 94.38 120 ILE A C 1
ATOM 953 O O . ILE A 1 120 ? 1.446 2.231 14.986 1.00 94.38 120 ILE A O 1
ATOM 957 N N . GLU A 1 121 ? 2.063 0.682 16.485 1.00 96.12 121 GLU A N 1
ATOM 958 C CA . GLU A 1 121 ? 3.211 1.434 17.001 1.00 96.12 121 GLU A CA 1
ATOM 959 C C . GLU A 1 121 ? 4.278 1.658 15.918 1.00 96.12 121 GLU A C 1
ATOM 961 O O . GLU A 1 121 ? 4.855 2.742 15.811 1.00 96.12 121 GLU A O 1
ATOM 966 N N . ARG A 1 122 ? 4.520 0.662 15.057 1.00 95.62 122 ARG A N 1
ATOM 967 C CA . ARG A 1 122 ? 5.423 0.790 13.906 1.00 95.62 122 ARG A CA 1
ATOM 968 C C . ARG A 1 122 ? 4.931 1.852 12.920 1.00 95.62 122 ARG A C 1
ATOM 970 O O . ARG A 1 122 ? 5.749 2.595 12.374 1.00 95.62 122 ARG A O 1
ATOM 977 N N . LEU A 1 123 ? 3.624 1.916 12.661 1.00 94.31 123 LEU A N 1
ATOM 978 C CA . LEU A 1 123 ? 3.020 2.886 11.744 1.00 94.31 123 LEU A CA 1
ATOM 979 C C . LEU A 1 123 ? 3.005 4.309 12.315 1.00 94.31 123 LEU A C 1
ATOM 981 O O . LEU A 1 123 ? 3.261 5.247 11.556 1.00 94.31 123 LEU A O 1
ATOM 985 N N . ASP A 1 124 ? 2.768 4.453 13.619 1.00 94.56 124 ASP A N 1
ATOM 986 C CA . ASP A 1 124 ? 2.834 5.725 14.347 1.00 94.56 124 ASP A CA 1
ATOM 987 C C . ASP A 1 124 ? 4.269 6.274 14.371 1.00 94.56 124 ASP A C 1
ATOM 989 O O . ASP A 1 124 ? 4.531 7.368 13.873 1.00 94.56 124 ASP A O 1
ATOM 993 N N . LYS A 1 125 ? 5.258 5.457 14.770 1.00 92.88 125 LYS A N 1
ATOM 994 C CA . LYS A 1 125 ? 6.688 5.834 14.720 1.00 92.88 125 LYS A CA 1
ATOM 995 C C . LYS A 1 125 ? 7.161 6.209 13.316 1.00 92.88 125 LYS A C 1
ATOM 997 O O . LYS A 1 125 ? 8.039 7.053 13.156 1.00 92.88 125 LYS A O 1
ATOM 1002 N N . ARG A 1 126 ? 6.598 5.573 12.284 1.00 91.25 126 ARG A N 1
ATOM 1003 C CA . ARG A 1 126 ? 6.886 5.881 10.875 1.00 91.25 126 ARG A CA 1
ATOM 1004 C C . ARG A 1 126 ? 6.157 7.139 10.376 1.00 91.25 126 ARG A C 1
ATOM 1006 O O . ARG A 1 126 ? 6.441 7.583 9.265 1.00 91.25 126 ARG A O 1
ATOM 1013 N N . GLY A 1 127 ? 5.216 7.693 11.143 1.00 89.94 127 GLY A N 1
ATOM 1014 C CA . GLY A 1 127 ? 4.414 8.868 10.787 1.00 89.94 127 GLY A CA 1
ATOM 1015 C C . GLY A 1 127 ? 3.368 8.601 9.703 1.00 89.94 127 GLY A C 1
ATOM 1016 O O . GLY A 1 127 ? 2.985 9.512 8.974 1.00 89.94 127 GLY A O 1
ATOM 1017 N N . SER A 1 128 ? 2.974 7.335 9.522 1.00 91.00 128 SER A N 1
ATOM 1018 C CA . SER A 1 128 ? 1.916 6.936 8.577 1.00 91.00 128 SER A CA 1
ATOM 1019 C C . SER A 1 128 ? 0.529 6.932 9.222 1.00 91.00 128 SER A C 1
ATOM 1021 O O . SER A 1 128 ? -0.466 7.063 8.517 1.00 91.00 128 SER A O 1
ATOM 1023 N N . LEU A 1 129 ? 0.478 6.758 10.542 1.00 93.81 129 LEU A N 1
ATOM 1024 C CA . LEU A 1 129 ? -0.696 6.972 11.378 1.00 93.81 129 LEU A CA 1
ATOM 1025 C C . LEU A 1 129 ? -0.358 8.043 12.411 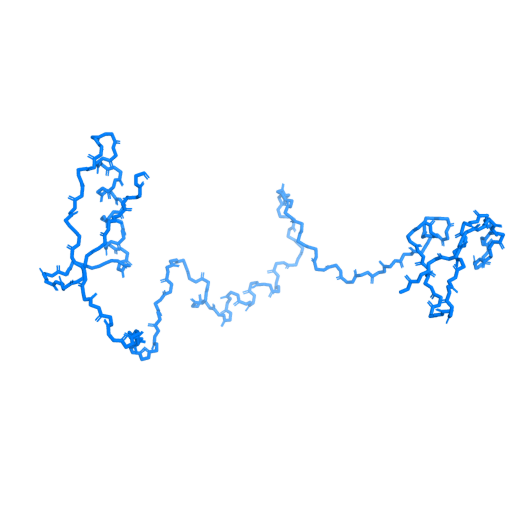1.00 93.81 129 LEU A C 1
ATOM 1027 O O . LEU A 1 129 ? 0.809 8.228 12.741 1.00 93.81 129 LEU A O 1
ATOM 1031 N N . GLU A 1 130 ? -1.386 8.717 12.905 1.00 93.75 130 GLU A N 1
ATOM 1032 C CA . GLU A 1 130 ? -1.292 9.631 14.036 1.00 93.75 130 GLU A CA 1
ATOM 1033 C C . GLU A 1 130 ? -2.530 9.453 14.926 1.00 93.75 130 GLU A C 1
ATOM 1035 O O . GLU A 1 130 ? -3.609 9.096 14.429 1.00 93.75 130 GLU A O 1
ATOM 1040 N N . PRO A 1 131 ? -2.409 9.668 16.244 1.00 92.06 131 PRO A N 1
ATOM 1041 C CA . PRO A 1 131 ? -3.550 9.622 17.139 1.00 92.06 131 PRO A CA 1
ATOM 1042 C C . PRO A 1 131 ? -4.468 10.824 16.897 1.00 92.06 131 PRO A C 1
ATOM 1044 O O . PRO A 1 131 ? -4.048 11.978 16.958 1.00 92.06 131 PRO A O 1
ATOM 1047 N N . VAL A 1 132 ? -5.756 10.549 16.695 1.00 92.94 132 VAL A N 1
ATOM 1048 C CA . VAL A 1 132 ? -6.804 11.568 16.582 1.00 92.94 132 VAL A CA 1
ATOM 1049 C C . VAL A 1 132 ? -7.703 11.478 17.812 1.00 92.94 132 VAL A C 1
ATOM 1051 O O . VAL A 1 132 ? -8.242 10.415 18.109 1.00 92.94 132 VAL A O 1
ATOM 1054 N N . LEU A 1 133 ? -7.867 12.595 18.528 1.00 92.19 133 LEU A N 1
ATOM 1055 C CA . LEU A 1 133 ? -8.686 12.655 19.748 1.00 92.19 133 LEU A CA 1
ATOM 1056 C C . LEU A 1 133 ? -10.179 12.447 19.457 1.00 92.19 133 LEU A C 1
ATOM 1058 O O . LEU A 1 133 ? -10.859 11.744 20.200 1.00 92.19 133 LEU A O 1
ATOM 1062 N N . TRP A 1 134 ? -10.677 13.055 18.376 1.00 91.62 134 TRP A N 1
ATOM 1063 C CA . TRP A 1 134 ? -12.095 13.062 18.018 1.00 91.62 134 TRP A CA 1
ATOM 1064 C C . TRP A 1 134 ? -12.275 12.972 16.504 1.00 91.62 134 TRP A C 1
ATOM 1066 O O . TRP A 1 134 ? -11.624 13.694 15.753 1.00 91.62 134 TRP A O 1
ATOM 1076 N N . SER A 1 135 ? -13.169 12.091 16.059 1.00 92.12 135 SER A N 1
ATOM 1077 C CA . SER A 1 135 ? -13.532 11.930 14.651 1.00 92.12 135 SER A CA 1
ATOM 1078 C C . SER A 1 135 ? -14.984 11.482 14.549 1.00 92.12 135 SER A C 1
ATOM 1080 O O . SER A 1 135 ? -15.388 10.545 15.236 1.00 92.12 135 SER A O 1
ATOM 1082 N N . ASP A 1 136 ? -15.749 12.092 13.645 1.00 92.94 136 ASP A N 1
ATOM 1083 C CA . ASP A 1 136 ? -17.099 11.628 13.299 1.00 92.94 136 ASP A CA 1
ATOM 1084 C C . ASP A 1 136 ? -17.074 10.333 12.462 1.00 92.94 136 ASP A C 1
ATOM 1086 O O . ASP A 1 136 ? -18.094 9.665 12.270 1.00 92.94 136 ASP A O 1
ATOM 1090 N N . TRP A 1 137 ? -15.893 9.967 11.956 1.00 92.75 137 TRP A N 1
ATOM 1091 C CA . TRP A 1 137 ? -15.650 8.787 11.138 1.00 92.75 137 TRP A CA 1
ATOM 1092 C C . TRP A 1 137 ? -14.836 7.749 11.908 1.00 92.75 137 TRP A C 1
ATOM 1094 O O . TRP A 1 137 ? -13.739 8.035 12.387 1.00 92.75 137 TRP A O 1
ATOM 1104 N N . ALA A 1 138 ? -15.337 6.518 11.956 1.00 92.75 138 ALA A N 1
ATOM 1105 C CA . ALA A 1 138 ? -14.577 5.364 12.419 1.00 92.75 138 ALA A CA 1
ATOM 1106 C C . ALA A 1 138 ? -14.978 4.117 11.629 1.00 92.75 138 ALA A C 1
ATOM 1108 O O . ALA A 1 138 ? -16.165 3.812 11.481 1.00 92.75 138 ALA A O 1
ATOM 1109 N N . SER A 1 139 ? -13.980 3.387 11.134 1.00 90.38 139 SER A N 1
ATOM 1110 C CA . SER A 1 139 ? -14.158 2.121 10.422 1.00 90.38 139 SER A CA 1
ATOM 1111 C C . SER A 1 139 ? -13.531 0.961 11.198 1.00 90.38 139 SER A C 1
ATOM 1113 O O . SER A 1 139 ? -12.733 1.159 12.114 1.00 90.38 139 SER A O 1
ATOM 1115 N N . LEU A 1 140 ? -13.923 -0.268 10.857 1.00 86.50 140 LEU A N 1
ATOM 1116 C CA . LEU A 1 140 ? -13.357 -1.469 11.466 1.00 86.50 140 LEU A CA 1
ATOM 1117 C C . LEU A 1 140 ? -12.016 -1.809 10.808 1.00 86.50 140 LEU A C 1
ATOM 1119 O O . LEU A 1 140 ? -11.941 -1.893 9.586 1.00 86.50 140 LEU A O 1
ATOM 1123 N N . LEU A 1 141 ? -10.992 -2.081 11.619 1.00 77.94 141 LEU A N 1
ATOM 1124 C CA . LEU A 1 141 ? -9.676 -2.515 11.129 1.00 77.94 141 LEU A CA 1
ATOM 1125 C C . LEU A 1 141 ? -9.677 -3.958 10.601 1.00 77.94 141 LEU A C 1
ATOM 1127 O O . LEU A 1 141 ? -8.895 -4.296 9.718 1.00 77.94 141 LEU A O 1
ATOM 1131 N N . LEU A 1 142 ? -10.555 -4.812 11.132 1.00 68.88 142 LEU A N 1
ATOM 1132 C CA . LEU A 1 142 ? -10.658 -6.221 10.758 1.00 68.88 142 LEU A CA 1
ATOM 1133 C C . LEU A 1 142 ? -12.008 -6.484 10.089 1.00 68.88 142 LEU A C 1
ATOM 1135 O O . LEU A 1 142 ? -13.063 -6.151 10.638 1.00 68.88 142 LEU A O 1
ATOM 1139 N N . ARG A 1 143 ? -11.968 -7.112 8.910 1.00 53.09 143 ARG A N 1
ATOM 1140 C CA . ARG A 1 143 ? -13.145 -7.705 8.272 1.00 53.09 143 ARG A CA 1
ATOM 1141 C C . ARG A 1 143 ? -13.288 -9.133 8.806 1.00 53.09 143 ARG A C 1
ATOM 1143 O O . ARG A 1 143 ? -12.320 -9.885 8.767 1.00 53.09 143 ARG A O 1
ATOM 1150 N N . SER A 1 144 ? -14.457 -9.441 9.364 1.00 52.28 144 SER A N 1
ATOM 1151 C CA . SER A 1 144 ? -14.843 -10.779 9.836 1.00 52.28 144 SER A CA 1
ATOM 1152 C C . SER A 1 144 ? -14.901 -11.792 8.705 1.00 52.28 144 SER A C 1
ATOM 1154 O O . SER A 1 144 ? -15.378 -11.368 7.623 1.00 52.28 144 SER A O 1
#

pLDDT: mean 83.05, std 15.66, range [38.03, 96.38]

InterPro domains:
  IPR043502 DNA/RNA polymerase superfamily [SSF56672] (72-140)

Organism: Trichuris muris (NCBI:txid70415)

Foldseek 3Di:
DDWPDKDWDFDDDDPFTDIDIDTDDDVDDDDDDDPVVCVRNVPDDPDVPPDPPPDPDDDPPDPPPPVVVVCVVCVVVVDPADDDDPDDDDDDDDDPPDDQDADDEDDDPPVCVVVVVVVVVVCVVSVVDDDDPDDSHDDYPDDD

Secondary structure (DSSP, 8-state):
--EEEEEEEEEEETTEEEEEEEEEETT-------GGGHHHHT-------------------S-TTSSHHHHHH-GGGG-SS-----SSPPP-PPPTT----BPPPPPPPGGGHHHHHHHHHHHHHTTSS---S--S-B--SS--